Protein AF-A0AAU1HWG4-F1 (afdb_monomer_lite)

Organism: NCBI:txid2903632

Structure (mmCIF, N/CA/C/O backbone):
data_AF-A0AAU1HWG4-F1
#
_entry.id   AF-A0AAU1HWG4-F1
#
loop_
_atom_site.group_PDB
_atom_site.id
_atom_site.t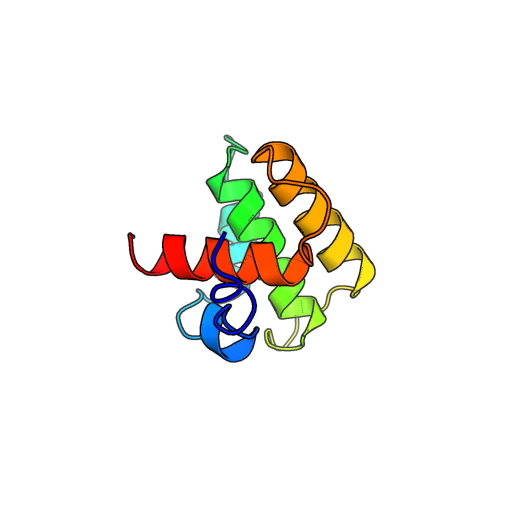ype_symbol
_atom_site.label_atom_id
_atom_site.label_alt_id
_atom_site.label_comp_id
_atom_site.label_asym_id
_atom_site.label_entity_id
_atom_site.label_seq_id
_atom_site.pdbx_PDB_ins_code
_atom_site.Cartn_x
_atom_site.Cartn_y
_atom_site.Cartn_z
_atom_site.occupancy
_atom_site.B_iso_or_equiv
_atom_site.auth_seq_id
_atom_site.auth_comp_id
_atom_site.auth_asym_id
_atom_site.auth_atom_id
_atom_site.pdbx_PDB_model_num
ATOM 1 N N . MET A 1 1 ? -31.964 0.614 -1.355 1.00 37.31 1 MET A N 1
ATOM 2 C CA . MET A 1 1 ? -30.494 0.579 -1.225 1.00 37.31 1 MET A CA 1
ATOM 3 C C . MET A 1 1 ? -29.958 0.501 -2.639 1.00 37.31 1 MET A C 1
ATOM 5 O O . MET A 1 1 ? -30.162 -0.519 -3.274 1.00 37.31 1 MET A O 1
ATOM 9 N N . SER A 1 2 ? -29.472 1.612 -3.188 1.00 37.88 2 SER A N 1
ATOM 10 C CA . SER A 1 2 ? -29.181 1.717 -4.622 1.00 37.88 2 SER A CA 1
ATOM 11 C C . SER A 1 2 ? -27.925 0.923 -4.991 1.00 37.88 2 SER A C 1
ATOM 13 O O . SER A 1 2 ? -26.853 1.175 -4.451 1.00 37.88 2 SER A O 1
ATOM 15 N N . GLU A 1 3 ? -28.075 -0.026 -5.914 1.00 41.09 3 GLU A N 1
ATOM 16 C CA . GLU A 1 3 ? -27.052 -0.934 -6.459 1.00 41.09 3 GLU A CA 1
ATOM 17 C C . GLU A 1 3 ? -26.085 -0.235 -7.441 1.00 41.09 3 GLU A C 1
ATOM 19 O O . GLU A 1 3 ? -25.831 -0.734 -8.533 1.00 41.09 3 GLU A O 1
ATOM 24 N N . HIS A 1 4 ? -25.557 0.943 -7.090 1.00 38.09 4 HIS A N 1
ATOM 25 C CA . HIS A 1 4 ? -24.764 1.765 -8.021 1.00 38.09 4 HIS A CA 1
ATOM 26 C C . HIS A 1 4 ? -23.262 1.880 -7.721 1.00 38.09 4 HIS A C 1
ATOM 28 O O . HIS A 1 4 ? -22.573 2.534 -8.490 1.00 38.09 4 HIS A O 1
ATOM 34 N N . ASP A 1 5 ? -22.715 1.234 -6.685 1.00 47.69 5 ASP A N 1
ATOM 35 C CA . ASP A 1 5 ? -21.373 1.614 -6.186 1.00 47.69 5 ASP A CA 1
ATOM 36 C C . ASP A 1 5 ? -20.271 0.540 -6.313 1.00 47.69 5 ASP A C 1
ATOM 38 O O . ASP A 1 5 ? -19.147 0.717 -5.854 1.00 47.69 5 ASP A O 1
ATOM 42 N N . VAL A 1 6 ? -20.557 -0.606 -6.943 1.00 51.62 6 VAL A N 1
ATOM 43 C CA . VAL A 1 6 ? -19.554 -1.687 -7.105 1.00 51.62 6 VAL A CA 1
ATOM 44 C C . VAL A 1 6 ? -18.800 -1.588 -8.446 1.00 51.62 6 VAL A C 1
ATOM 46 O O . VAL A 1 6 ? -17.760 -2.221 -8.615 1.00 51.62 6 VAL A O 1
ATOM 49 N N . MET A 1 7 ? -19.276 -0.771 -9.400 1.00 55.03 7 MET A N 1
ATOM 50 C CA . MET A 1 7 ? -18.695 -0.647 -10.751 1.00 55.03 7 MET A CA 1
ATOM 51 C C . MET A 1 7 ? -17.600 0.427 -10.916 1.00 55.03 7 MET A C 1
ATOM 53 O O . MET A 1 7 ? -16.996 0.475 -11.984 1.00 55.03 7 MET A O 1
ATOM 57 N N . GLU A 1 8 ? -17.292 1.252 -9.906 1.00 79.00 8 GLU A N 1
ATOM 58 C CA . GLU A 1 8 ? -16.379 2.407 -10.079 1.00 79.00 8 GLU A CA 1
ATOM 59 C C . GLU A 1 8 ? -15.020 2.310 -9.367 1.00 79.00 8 GLU A C 1
ATOM 61 O O . GLU A 1 8 ? -14.196 3.218 -9.487 1.00 79.00 8 GLU A O 1
ATOM 66 N N . TRP A 1 9 ? -14.721 1.222 -8.650 1.00 89.25 9 TRP A N 1
ATOM 67 C CA . TRP A 1 9 ? -13.430 1.126 -7.957 1.00 89.25 9 TRP A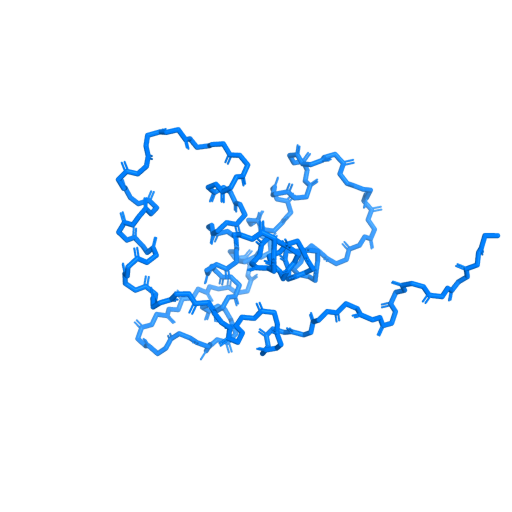 CA 1
ATOM 68 C C . TRP A 1 9 ? -12.255 1.068 -8.948 1.00 89.25 9 TRP A C 1
ATOM 70 O O . TRP A 1 9 ? -12.319 0.332 -9.941 1.00 89.25 9 TRP A O 1
ATOM 80 N N . PRO A 1 10 ? -11.147 1.790 -8.687 1.00 94.00 10 PRO A N 1
ATOM 81 C CA . PRO A 1 10 ? -10.047 1.886 -9.626 1.00 94.00 10 PRO A CA 1
ATOM 82 C C . PRO A 1 10 ? -9.369 0.528 -9.805 1.00 94.00 10 PRO A C 1
ATOM 84 O O . PRO A 1 10 ? -9.125 -0.231 -8.856 1.00 94.00 10 PRO A O 1
ATOM 87 N N . ASN A 1 11 ? -8.993 0.232 -11.047 1.00 94.38 11 ASN A N 1
ATOM 88 C CA . ASN A 1 11 ? -8.103 -0.887 -11.317 1.00 94.38 11 ASN A CA 1
ATOM 89 C C . ASN A 1 11 ? -6.678 -0.586 -10.804 1.00 94.38 11 ASN A C 1
ATOM 91 O O . ASN A 1 11 ? -6.373 0.516 -10.350 1.00 94.38 11 ASN A O 1
ATOM 95 N N . ALA A 1 12 ? -5.783 -1.577 -10.858 1.00 95.69 12 ALA A N 1
ATOM 96 C CA . ALA A 1 12 ? -4.430 -1.424 -10.318 1.00 95.69 12 ALA A CA 1
ATOM 97 C C . ALA A 1 12 ? -3.625 -0.313 -11.013 1.00 95.69 12 ALA A C 1
ATOM 99 O O . ALA A 1 12 ? -2.905 0.422 -10.348 1.00 95.69 12 ALA A O 1
ATOM 100 N N . ILE A 1 13 ? -3.769 -0.158 -12.331 1.00 96.31 13 ILE A N 1
ATOM 101 C CA . ILE A 1 13 ? -3.061 0.885 -13.085 1.00 96.31 13 ILE A CA 1
ATOM 102 C C . ILE A 1 13 ? -3.539 2.268 -12.632 1.00 96.31 13 ILE A C 1
ATOM 104 O O . ILE A 1 13 ? -2.721 3.133 -12.347 1.00 96.31 13 ILE A O 1
ATOM 108 N N . GLN A 1 14 ? -4.855 2.456 -12.508 1.00 96.19 14 GLN A N 1
ATOM 109 C CA . GLN A 1 14 ? -5.448 3.721 -12.068 1.00 96.19 14 GLN A CA 1
ATOM 110 C C . GLN A 1 14 ? -5.065 4.062 -10.625 1.00 96.19 14 GLN A C 1
ATOM 112 O O . GLN A 1 14 ? -4.611 5.170 -10.356 1.00 96.19 14 GLN A O 1
ATOM 117 N N . ALA A 1 15 ? -5.205 3.107 -9.701 1.00 96.88 15 ALA A N 1
ATOM 118 C CA . ALA A 1 15 ? -4.948 3.335 -8.281 1.00 96.88 15 ALA A CA 1
ATOM 119 C C . ALA A 1 15 ? -3.483 3.685 -7.986 1.00 96.88 15 ALA A C 1
ATOM 121 O O . ALA A 1 15 ? -3.205 4.412 -7.038 1.00 96.88 15 ALA A O 1
ATOM 122 N N . TYR A 1 16 ? -2.546 3.165 -8.783 1.00 97.06 16 TYR A N 1
ATOM 123 C CA . TYR A 1 16 ? -1.112 3.300 -8.530 1.00 97.06 16 TYR A CA 1
ATOM 124 C C . TYR A 1 16 ? -0.393 4.244 -9.498 1.00 97.06 16 TYR A C 1
ATOM 126 O O . TYR A 1 16 ? 0.835 4.297 -9.476 1.00 97.06 16 TYR A O 1
ATOM 134 N N . ALA A 1 17 ? -1.128 5.003 -10.315 1.00 95.56 17 ALA A N 1
ATOM 135 C CA . ALA A 1 17 ? -0.559 5.889 -11.331 1.00 95.56 17 ALA A CA 1
ATOM 136 C C . ALA A 1 17 ? 0.396 6.954 -10.757 1.00 95.56 17 ALA A C 1
ATOM 138 O O . ALA A 1 17 ? 1.396 7.282 -11.386 1.00 95.56 17 ALA A O 1
ATOM 139 N N . SER A 1 18 ? 0.108 7.470 -9.560 1.00 93.56 18 SER A N 1
ATOM 140 C CA . SER A 1 18 ? 0.933 8.461 -8.850 1.00 93.56 18 SER A CA 1
ATOM 141 C C . SER A 1 18 ? 1.743 7.861 -7.696 1.00 93.56 18 SER A C 1
ATOM 143 O O . SER A 1 18 ? 2.267 8.591 -6.852 1.00 93.56 18 SER A O 1
ATOM 145 N N . ALA A 1 19 ? 1.818 6.531 -7.609 1.00 95.50 19 ALA A N 1
ATOM 146 C CA . ALA A 1 19 ? 2.450 5.872 -6.479 1.00 95.50 19 ALA A CA 1
ATOM 147 C C . ALA A 1 19 ? 3.975 6.107 -6.475 1.00 95.50 19 ALA A C 1
ATOM 149 O O . ALA A 1 19 ? 4.595 6.057 -7.539 1.00 95.50 19 ALA A O 1
ATOM 150 N N . PRO A 1 20 ? 4.610 6.284 -5.299 1.00 94.94 20 PRO A N 1
ATOM 151 C CA . PRO A 1 20 ? 6.055 6.466 -5.209 1.00 94.94 20 PRO A CA 1
ATOM 152 C C . PRO A 1 20 ? 6.853 5.293 -5.789 1.00 94.94 20 PRO A C 1
ATOM 154 O O . PRO A 1 20 ? 6.352 4.163 -5.921 1.00 94.94 20 PRO A O 1
ATOM 157 N N . GLU A 1 21 ? 8.130 5.560 -6.062 1.00 94.94 21 GLU A N 1
ATOM 158 C CA . GLU A 1 21 ? 9.093 4.549 -6.490 1.00 94.94 21 GLU A CA 1
ATOM 159 C C . GLU A 1 21 ? 9.185 3.396 -5.473 1.00 94.94 21 GLU A C 1
ATOM 161 O O . GLU A 1 21 ? 9.282 3.646 -4.264 1.00 94.94 21 GLU A O 1
ATOM 166 N N . PRO A 1 22 ? 9.191 2.123 -5.920 1.00 94.62 22 PRO A N 1
ATOM 167 C CA . PRO A 1 22 ? 9.115 0.972 -5.018 1.00 94.62 22 PRO A CA 1
ATOM 168 C C . PRO A 1 22 ? 10.241 0.921 -3.981 1.00 94.62 22 PRO A C 1
ATOM 170 O O . PRO A 1 22 ? 10.005 0.527 -2.842 1.00 94.62 22 PRO A O 1
ATOM 173 N N . HIS A 1 23 ? 11.457 1.334 -4.351 1.00 95.31 23 HIS A N 1
ATOM 174 C CA . HIS A 1 23 ? 12.600 1.336 -3.437 1.00 95.31 23 HIS A CA 1
ATOM 175 C C . HIS A 1 23 ? 12.416 2.335 -2.286 1.00 95.31 23 HIS A C 1
ATOM 177 O O . HIS A 1 23 ? 12.615 1.980 -1.125 1.00 95.31 23 HIS A O 1
ATOM 183 N N . SER A 1 24 ? 11.985 3.562 -2.590 1.00 95.12 24 SER A N 1
ATOM 184 C CA . SER A 1 24 ? 11.678 4.581 -1.579 1.00 95.12 24 SER A CA 1
ATOM 185 C C . SER A 1 24 ? 10.553 4.126 -0.653 1.00 95.12 24 SER A C 1
ATOM 187 O O . SER A 1 24 ? 10.619 4.345 0.555 1.00 95.12 24 SER A O 1
ATOM 189 N N . GLU A 1 25 ? 9.554 3.438 -1.205 1.00 96.25 25 GLU A N 1
ATOM 190 C CA . GLU A 1 25 ? 8.439 2.896 -0.434 1.00 96.25 25 GLU A CA 1
ATOM 191 C C . GLU A 1 25 ? 8.883 1.771 0.512 1.00 96.25 25 GLU A C 1
ATOM 193 O O . GLU A 1 25 ? 8.502 1.759 1.680 1.00 96.25 25 GLU A O 1
ATOM 198 N N . LEU A 1 26 ? 9.739 0.857 0.043 1.00 96.06 26 LEU A N 1
ATOM 199 C CA . LEU A 1 26 ? 10.333 -0.195 0.873 1.00 96.06 26 LEU A CA 1
ATOM 200 C C . LEU A 1 26 ? 11.200 0.373 1.995 1.00 96.06 26 LEU A C 1
ATOM 202 O O . LEU A 1 26 ? 11.126 -0.116 3.121 1.00 96.06 26 LEU A O 1
ATOM 206 N N . MET A 1 27 ? 11.998 1.400 1.698 1.00 97.31 27 MET A N 1
ATOM 207 C CA . MET A 1 27 ? 12.808 2.090 2.701 1.00 97.31 27 MET A CA 1
ATOM 208 C C . MET A 1 27 ? 11.934 2.770 3.753 1.00 97.31 27 MET A C 1
ATOM 210 O O . MET A 1 27 ? 12.184 2.614 4.940 1.00 97.31 27 MET A O 1
ATOM 214 N N . TRP A 1 28 ? 10.870 3.465 3.347 1.00 97.12 28 TRP A N 1
ATOM 215 C CA . TRP A 1 28 ? 9.933 4.059 4.301 1.00 97.12 28 TRP A CA 1
ATOM 216 C C . TRP A 1 28 ? 9.253 2.991 5.171 1.00 97.12 28 TRP A C 1
ATOM 218 O O . TRP A 1 28 ? 9.170 3.132 6.391 1.00 97.12 28 TRP A O 1
ATOM 228 N N . LEU A 1 29 ? 8.813 1.881 4.569 1.00 97.25 29 LEU A N 1
ATOM 229 C CA . LEU A 1 29 ? 8.199 0.771 5.301 1.00 97.25 29 LEU A CA 1
ATOM 230 C C . LEU A 1 29 ? 9.151 0.118 6.310 1.00 97.25 29 LEU A C 1
ATOM 232 O O . LEU A 1 29 ? 8.679 -0.347 7.350 1.00 97.25 29 LEU A O 1
ATOM 236 N N . SER A 1 30 ? 10.453 0.052 6.009 1.00 96.50 30 SER A N 1
ATOM 237 C CA . SER A 1 30 ? 11.453 -0.572 6.880 1.00 96.50 30 SER A CA 1
ATOM 238 C C . SER A 1 30 ? 11.875 0.320 8.047 1.00 96.50 30 SER A C 1
ATOM 240 O O . SER A 1 30 ? 12.178 -0.210 9.114 1.00 96.50 30 SER A O 1
ATOM 242 N N . THR A 1 31 ? 11.860 1.645 7.872 1.00 96.81 31 THR A N 1
ATOM 243 C CA . THR A 1 31 ? 12.277 2.609 8.903 1.00 96.81 31 THR A CA 1
ATOM 244 C C . THR A 1 31 ? 11.132 3.148 9.758 1.00 96.81 31 THR A C 1
ATOM 246 O O . THR A 1 31 ? 11.388 3.748 10.798 1.00 96.81 31 THR A O 1
ATOM 249 N N . THR A 1 32 ? 9.873 2.951 9.355 1.00 96.31 32 THR A N 1
ATOM 250 C CA . THR A 1 32 ? 8.716 3.420 10.130 1.00 96.31 32 THR A CA 1
ATOM 251 C C . THR A 1 32 ? 8.509 2.566 11.385 1.00 96.31 32 THR A C 1
ATOM 253 O O . THR A 1 32 ? 8.225 1.367 11.296 1.00 96.31 32 THR A O 1
ATOM 256 N N . GLU A 1 33 ? 8.606 3.197 12.557 1.00 93.06 33 GLU A N 1
ATOM 257 C CA . GLU A 1 33 ? 8.387 2.551 13.857 1.00 93.06 33 GLU A CA 1
ATOM 258 C C . GLU A 1 33 ? 6.895 2.359 14.168 1.00 93.06 33 GLU A C 1
ATOM 260 O O . GLU A 1 33 ? 6.483 1.266 14.567 1.00 93.06 33 GLU A O 1
ATOM 265 N N . ASP A 1 34 ? 6.069 3.384 13.924 1.00 92.38 34 ASP A N 1
ATOM 266 C CA . ASP A 1 34 ? 4.621 3.313 14.134 1.00 92.38 34 ASP A CA 1
ATOM 267 C C . ASP A 1 34 ? 3.909 2.654 12.945 1.00 92.38 34 ASP A C 1
ATOM 269 O O . ASP A 1 34 ? 3.699 3.237 11.879 1.00 92.38 34 ASP A O 1
ATOM 273 N N . ARG A 1 35 ? 3.498 1.403 13.144 1.00 93.06 35 ARG A N 1
ATOM 274 C CA . ARG A 1 35 ? 2.806 0.592 12.134 1.00 93.06 35 ARG A CA 1
ATOM 275 C C . ARG A 1 35 ? 1.293 0.794 12.178 1.00 93.06 35 ARG A C 1
ATOM 277 O O . ARG A 1 35 ? 0.531 -0.177 12.216 1.00 93.06 35 ARG A O 1
ATOM 284 N N . GLY A 1 36 ? 0.881 2.059 12.165 1.00 94.75 36 GLY A N 1
ATOM 285 C CA . GLY A 1 36 ? -0.510 2.487 12.091 1.00 94.75 36 GLY A CA 1
ATOM 286 C C . GLY A 1 36 ? -1.175 2.187 10.742 1.00 94.75 36 GLY A C 1
ATOM 287 O O . GLY A 1 36 ? -0.654 1.465 9.886 1.00 94.75 36 GLY A O 1
ATOM 288 N N . ARG A 1 37 ? -2.364 2.758 10.533 1.00 95.50 37 ARG A N 1
ATOM 289 C CA . ARG A 1 37 ? -3.194 2.465 9.354 1.00 95.50 37 ARG A CA 1
ATOM 290 C C . ARG A 1 37 ? -2.507 2.803 8.027 1.00 95.50 37 ARG A C 1
ATOM 292 O O . ARG A 1 37 ? -2.571 2.000 7.098 1.00 95.50 37 ARG A O 1
ATOM 299 N N . GLU A 1 38 ? -1.831 3.951 7.933 1.00 96.06 38 GLU A N 1
ATOM 300 C CA . GLU 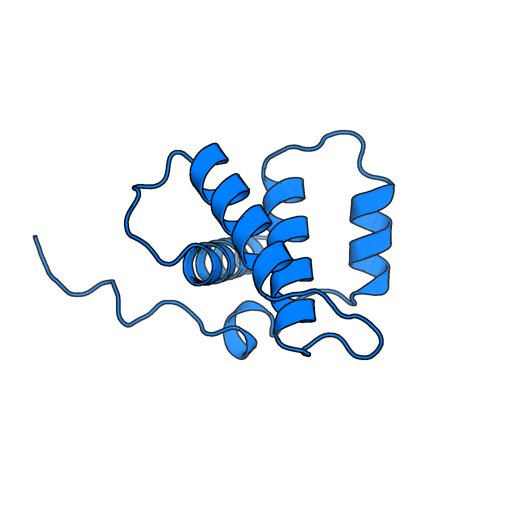A 1 38 ? -1.098 4.337 6.716 1.00 96.06 38 GLU A CA 1
ATOM 301 C C . GLU A 1 38 ? -0.026 3.302 6.364 1.00 96.06 38 GLU A C 1
ATOM 303 O O . GLU A 1 38 ? 0.092 2.898 5.207 1.00 96.06 38 GLU A O 1
ATOM 308 N N . TRP A 1 39 ? 0.714 2.820 7.363 1.00 97.56 39 TRP A N 1
ATOM 309 C CA . TRP A 1 39 ? 1.745 1.813 7.152 1.00 97.56 39 TRP A CA 1
ATOM 310 C C . TRP A 1 39 ? 1.163 0.527 6.560 1.00 97.56 39 TRP A C 1
ATOM 312 O O . TRP A 1 39 ? 1.685 -0.002 5.576 1.00 97.56 39 TRP A O 1
ATOM 322 N N . TRP A 1 40 ? 0.039 0.050 7.105 1.00 98.12 40 TRP A N 1
ATOM 323 C CA . TRP A 1 40 ? -0.658 -1.121 6.569 1.00 98.12 40 TRP A CA 1
ATOM 324 C C . TRP A 1 40 ? -1.198 -0.889 5.159 1.00 98.12 40 TRP A C 1
ATOM 326 O O . TRP A 1 40 ? -1.046 -1.767 4.307 1.00 98.12 40 TRP A O 1
ATOM 336 N N . LEU A 1 41 ? -1.772 0.287 4.895 1.00 98.06 41 LEU A N 1
ATOM 337 C CA . LEU A 1 41 ? -2.291 0.651 3.580 1.00 98.06 41 LEU A CA 1
ATOM 338 C C . LEU A 1 41 ? -1.179 0.659 2.528 1.00 98.06 41 LEU A C 1
ATOM 340 O O . LEU A 1 41 ? -1.299 -0.004 1.498 1.00 98.06 41 LEU A O 1
ATOM 344 N N . ARG A 1 42 ? -0.072 1.356 2.802 1.00 98.19 42 ARG A N 1
ATOM 345 C CA . ARG A 1 42 ? 1.068 1.467 1.883 1.00 98.19 42 ARG A CA 1
ATOM 346 C C . ARG A 1 42 ? 1.756 0.121 1.674 1.00 98.19 42 ARG A C 1
ATOM 348 O O . ARG A 1 42 ? 2.074 -0.232 0.540 1.00 98.19 42 ARG A O 1
ATOM 355 N N . ARG A 1 43 ? 1.884 -0.700 2.725 1.00 98.31 43 ARG A N 1
ATOM 356 C CA . ARG A 1 43 ? 2.403 -2.074 2.618 1.00 98.31 43 ARG A CA 1
ATOM 357 C C . ARG A 1 43 ? 1.527 -2.963 1.733 1.00 98.31 43 ARG A C 1
ATOM 359 O O . ARG A 1 43 ? 2.051 -3.696 0.889 1.00 98.31 43 ARG A O 1
ATOM 366 N N . ALA A 1 44 ? 0.211 -2.926 1.929 1.00 98.38 44 ALA A N 1
ATOM 367 C CA . ALA A 1 44 ? -0.727 -3.711 1.133 1.00 98.38 44 ALA A CA 1
ATOM 368 C C . ALA A 1 44 ? -0.735 -3.244 -0.331 1.00 98.38 44 ALA A C 1
ATOM 370 O O . ALA A 1 44 ? -0.652 -4.074 -1.235 1.00 98.38 44 ALA A O 1
ATOM 371 N N . ALA A 1 45 ? -0.744 -1.929 -0.566 1.00 98.38 45 ALA A N 1
ATOM 372 C CA . ALA A 1 45 ? -0.707 -1.336 -1.899 1.00 98.38 45 ALA A CA 1
ATOM 373 C C . ALA A 1 45 ? 0.580 -1.677 -2.661 1.00 98.38 45 ALA A C 1
ATOM 375 O O . ALA A 1 45 ? 0.519 -2.115 -3.808 1.00 98.38 45 ALA A O 1
ATOM 376 N N . LEU A 1 46 ? 1.745 -1.549 -2.021 1.00 98.44 46 LEU A N 1
ATOM 377 C CA . LEU A 1 46 ? 3.020 -1.919 -2.631 1.00 98.44 46 LEU A CA 1
ATOM 378 C C . LEU A 1 46 ? 3.057 -3.407 -3.012 1.00 98.44 46 LEU A C 1
ATOM 380 O O . LEU A 1 46 ? 3.477 -3.754 -4.114 1.00 98.44 46 LEU A O 1
ATOM 384 N N . THR A 1 47 ? 2.560 -4.283 -2.136 1.00 98.62 47 THR A N 1
ATOM 385 C CA . THR A 1 47 ? 2.503 -5.725 -2.419 1.00 98.62 47 THR A CA 1
ATOM 386 C C . THR A 1 47 ? 1.523 -6.042 -3.555 1.00 98.62 47 THR A C 1
ATOM 388 O O . THR A 1 47 ? 1.816 -6.890 -4.397 1.00 98.62 47 THR A O 1
ATOM 391 N N . ASP A 1 48 ? 0.381 -5.348 -3.632 1.00 98.56 48 ASP A N 1
ATOM 392 C CA . ASP A 1 48 ? -0.565 -5.497 -4.745 1.00 98.56 48 ASP A CA 1
ATOM 393 C C . ASP A 1 48 ? 0.052 -5.060 -6.081 1.00 98.56 48 ASP A C 1
ATOM 395 O O . ASP A 1 48 ? -0.104 -5.770 -7.077 1.00 98.56 48 ASP A O 1
ATOM 399 N N . ARG A 1 49 ? 0.809 -3.950 -6.094 1.00 97.81 49 ARG A N 1
ATOM 400 C CA . ARG A 1 49 ? 1.569 -3.482 -7.269 1.00 97.81 49 ARG A CA 1
ATOM 401 C C . ARG A 1 49 ? 2.578 -4.529 -7.738 1.00 97.81 49 ARG A C 1
ATOM 403 O O . ARG A 1 49 ? 2.618 -4.841 -8.929 1.00 97.81 49 ARG A O 1
ATOM 410 N N . MET A 1 50 ? 3.339 -5.108 -6.806 1.00 98.25 50 MET A N 1
ATOM 411 C CA . MET A 1 50 ? 4.300 -6.179 -7.093 1.00 98.25 50 MET A CA 1
ATOM 412 C C . MET A 1 50 ? 3.623 -7.425 -7.669 1.00 98.25 50 MET A C 1
ATOM 414 O O . MET A 1 50 ? 4.094 -7.978 -8.659 1.00 98.25 50 MET A O 1
ATOM 418 N N . ALA A 1 51 ? 2.481 -7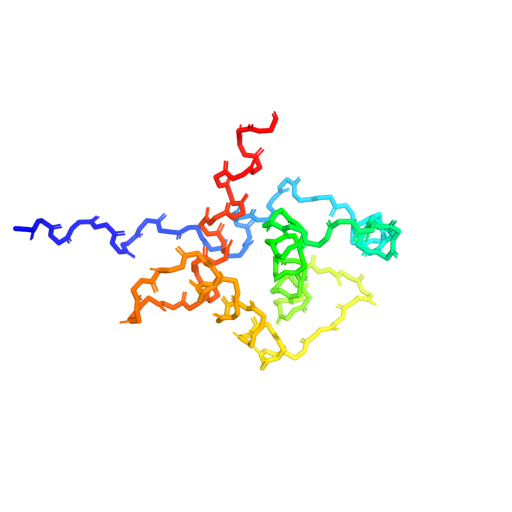.840 -7.114 1.00 97.94 51 ALA A N 1
ATOM 419 C CA . ALA A 1 51 ? 1.725 -8.991 -7.612 1.00 97.94 51 ALA A CA 1
ATOM 420 C C . ALA A 1 51 ? 1.058 -8.760 -8.980 1.00 97.94 51 ALA A C 1
ATOM 422 O O . ALA A 1 51 ? 0.686 -9.724 -9.657 1.00 97.94 51 ALA A O 1
ATOM 423 N N . HIS A 1 52 ? 0.881 -7.500 -9.384 1.00 96.31 52 HIS A N 1
ATOM 424 C CA . HIS A 1 52 ? 0.442 -7.112 -10.729 1.00 96.31 52 HIS A CA 1
ATOM 425 C C . HIS A 1 52 ? 1.585 -6.916 -11.725 1.00 96.31 52 HIS A C 1
ATOM 427 O O . HIS A 1 52 ? 1.317 -6.773 -12.913 1.00 96.31 52 HIS A O 1
ATOM 433 N N . GLY A 1 53 ? 2.840 -6.907 -11.271 1.00 96.31 53 GLY A N 1
ATOM 434 C CA . GLY A 1 53 ? 3.992 -6.621 -12.128 1.00 96.31 53 GLY A CA 1
ATOM 435 C C . GLY A 1 53 ? 4.154 -5.137 -12.476 1.00 96.31 53 GLY A C 1
ATOM 436 O O . GLY A 1 53 ? 4.846 -4.811 -13.433 1.00 96.31 53 GLY A O 1
ATOM 437 N N . LEU A 1 54 ? 3.548 -4.229 -11.700 1.00 96.12 54 LEU A N 1
ATOM 438 C CA . LEU A 1 54 ? 3.667 -2.774 -11.893 1.00 96.12 54 LEU A CA 1
ATOM 439 C C . LEU A 1 54 ? 4.941 -2.184 -11.264 1.00 96.12 54 LEU A C 1
ATOM 441 O O . LEU A 1 54 ? 5.135 -0.972 -11.266 1.00 96.12 54 LEU A O 1
ATOM 445 N N . THR A 1 55 ? 5.799 -3.025 -10.689 1.00 95.06 55 THR A N 1
ATOM 446 C CA . THR A 1 55 ? 7.050 -2.629 -10.030 1.00 95.06 55 THR A CA 1
ATOM 447 C C . THR A 1 55 ? 8.213 -3.425 -10.620 1.00 95.06 55 THR A C 1
ATOM 449 O O . THR A 1 55 ? 8.513 -4.515 -10.127 1.00 95.06 55 THR A O 1
ATOM 452 N N . PRO A 1 56 ? 8.868 -2.931 -11.684 1.00 91.12 56 PRO A N 1
ATOM 453 C CA . PRO A 1 56 ? 10.002 -3.619 -12.293 1.00 91.12 56 PRO A CA 1
ATOM 454 C C . PRO A 1 56 ? 11.081 -3.968 -11.258 1.00 91.12 56 PRO A C 1
ATOM 456 O O . PRO A 1 56 ? 11.424 -3.147 -10.413 1.00 91.12 56 PRO A O 1
ATOM 459 N N . GLY A 1 57 ? 11.592 -5.201 -11.300 1.00 93.69 57 GLY A N 1
ATOM 460 C CA . GLY A 1 57 ? 12.595 -5.694 -10.344 1.00 93.69 57 GLY A CA 1
ATOM 461 C C . GLY A 1 57 ? 12.043 -6.147 -8.987 1.00 93.69 57 GLY A C 1
ATOM 462 O O . GLY A 1 57 ? 12.796 -6.697 -8.186 1.00 93.69 57 GLY A O 1
ATOM 463 N N . TYR A 1 58 ? 10.739 -5.992 -8.740 1.00 95.88 58 TYR A N 1
ATOM 464 C CA . TYR A 1 58 ? 10.084 -6.433 -7.511 1.00 95.88 58 TYR A CA 1
ATOM 465 C C . TYR A 1 58 ? 8.888 -7.333 -7.810 1.00 95.88 58 TYR A C 1
ATOM 467 O O . TYR A 1 58 ? 8.103 -7.075 -8.719 1.00 95.88 58 TYR A O 1
ATOM 475 N N . THR A 1 59 ? 8.728 -8.388 -7.017 1.00 96.19 59 THR A N 1
ATOM 476 C CA . THR A 1 59 ? 7.664 -9.376 -7.198 1.00 96.19 59 THR A CA 1
ATOM 477 C C . THR A 1 59 ? 7.072 -9.790 -5.860 1.00 96.19 59 THR A C 1
ATOM 479 O O . THR A 1 59 ? 7.761 -9.862 -4.843 1.00 96.19 59 THR A O 1
ATOM 482 N N . ALA A 1 60 ? 5.774 -10.068 -5.875 1.00 97.19 60 ALA A N 1
ATOM 483 C CA . ALA A 1 60 ? 5.049 -10.665 -4.772 1.00 97.19 60 ALA A CA 1
ATOM 484 C C . ALA A 1 60 ? 4.037 -11.660 -5.336 1.00 97.19 60 ALA A C 1
ATOM 486 O O . ALA A 1 60 ? 3.511 -11.485 -6.436 1.00 97.19 60 ALA A O 1
ATOM 487 N N . SER A 1 61 ? 3.736 -12.712 -4.579 1.00 97.94 61 SER A N 1
ATOM 488 C CA . SER A 1 61 ? 2.682 -13.640 -4.977 1.00 97.94 61 SER A CA 1
ATOM 489 C C . SER A 1 61 ? 1.307 -12.968 -4.865 1.00 97.94 61 SER A C 1
ATOM 491 O O . SER A 1 61 ? 1.078 -12.091 -4.025 1.00 97.94 61 SER A O 1
ATOM 493 N N . ARG A 1 62 ? 0.348 -13.421 -5.682 1.00 96.62 62 ARG A N 1
ATOM 494 C CA . ARG A 1 62 ? -1.056 -12.991 -5.554 1.00 96.62 62 ARG A CA 1
ATOM 495 C C . ARG A 1 62 ? -1.636 -13.322 -4.175 1.00 96.62 62 ARG A C 1
ATOM 497 O O . ARG A 1 62 ? -2.463 -12.557 -3.689 1.00 96.62 62 ARG A O 1
ATOM 504 N N . SER A 1 63 ? -1.184 -14.413 -3.554 1.00 97.81 63 SER A N 1
ATOM 505 C CA . SER A 1 63 ? -1.577 -14.806 -2.197 1.00 97.81 63 SER A CA 1
ATOM 506 C C . SER A 1 63 ? -1.083 -13.802 -1.155 1.00 97.81 63 SER A C 1
ATOM 508 O O . SER A 1 63 ? -1.889 -13.307 -0.381 1.00 97.81 63 SER A O 1
ATOM 510 N N . ASN A 1 64 ? 0.186 -13.378 -1.215 1.00 98.06 64 ASN A N 1
ATOM 511 C CA . ASN A 1 64 ? 0.722 -12.365 -0.294 1.00 98.06 64 ASN A CA 1
ATOM 512 C C . ASN A 1 64 ? -0.046 -11.038 -0.398 1.00 98.06 64 ASN A C 1
ATOM 514 O O . ASN A 1 64 ? -0.326 -10.394 0.613 1.00 98.06 64 ASN A O 1
ATOM 518 N N . ALA A 1 65 ? -0.394 -10.626 -1.624 1.00 98.12 65 ALA A N 1
ATOM 519 C CA . ALA A 1 65 ? -1.211 -9.436 -1.844 1.00 98.12 65 ALA A CA 1
ATOM 520 C C . ALA A 1 65 ? -2.624 -9.595 -1.257 1.00 98.12 65 ALA A C 1
ATOM 522 O O . ALA A 1 65 ? -3.138 -8.659 -0.651 1.00 98.12 65 ALA A O 1
ATOM 523 N N . LEU A 1 66 ? -3.243 -10.772 -1.405 1.00 97.44 66 LEU A N 1
ATOM 524 C CA . LEU A 1 66 ? -4.560 -11.066 -0.836 1.00 97.44 66 LEU A CA 1
ATOM 525 C C . LEU A 1 66 ? -4.543 -11.068 0.699 1.00 97.44 66 LEU A C 1
ATOM 527 O O . LEU A 1 66 ? -5.443 -10.490 1.308 1.00 97.44 66 LEU A O 1
ATOM 531 N N . ASP A 1 67 ? -3.524 -11.658 1.319 1.00 97.81 67 ASP A N 1
ATOM 532 C CA . ASP A 1 67 ? -3.407 -11.748 2.778 1.00 97.81 67 ASP A CA 1
ATOM 533 C C . ASP A 1 67 ? -3.252 -10.363 3.413 1.00 97.81 67 ASP A C 1
ATOM 535 O O . ASP A 1 67 ? -3.950 -10.017 4.368 1.00 97.81 67 ASP A O 1
ATOM 539 N N . LEU A 1 68 ? -2.377 -9.523 2.848 1.00 98.12 68 LEU A N 1
ATOM 540 C CA . LEU A 1 68 ? -2.191 -8.152 3.327 1.00 98.12 68 LEU A CA 1
ATOM 541 C C . LEU A 1 68 ? -3.423 -7.284 3.088 1.00 98.12 68 LEU A C 1
ATOM 543 O O . LEU A 1 68 ? -3.784 -6.488 3.954 1.00 98.12 68 LEU A O 1
ATOM 547 N N . ALA A 1 69 ? -4.087 -7.459 1.947 1.00 97.44 69 ALA A N 1
ATOM 548 C CA . ALA A 1 69 ? -5.323 -6.759 1.650 1.00 97.44 69 ALA A CA 1
ATOM 549 C C . ALA A 1 69 ? -6.444 -7.130 2.630 1.00 97.44 69 ALA A C 1
ATOM 551 O O . ALA A 1 69 ? -7.128 -6.252 3.153 1.00 97.44 69 ALA A O 1
ATOM 552 N N . SER A 1 70 ? -6.581 -8.422 2.935 1.00 95.62 70 SER A N 1
ATOM 553 C CA . SER A 1 70 ? -7.559 -8.924 3.906 1.00 95.62 70 SER A CA 1
ATOM 554 C C . SER A 1 70 ? -7.254 -8.412 5.310 1.00 95.62 70 SER A C 1
ATOM 556 O O . SER A 1 70 ? -8.161 -8.023 6.040 1.00 95.62 70 SER A O 1
ATOM 558 N N . ARG A 1 71 ? -5.969 -8.335 5.679 1.00 95.62 71 ARG A N 1
ATOM 559 C CA . ARG A 1 71 ? -5.549 -7.777 6.965 1.00 95.62 71 ARG A CA 1
ATOM 560 C C . ARG A 1 71 ? -5.867 -6.290 7.092 1.00 95.62 71 ARG A C 1
ATOM 562 O O . ARG A 1 71 ? -6.373 -5.893 8.134 1.00 95.62 71 ARG A O 1
ATOM 569 N N . LEU A 1 72 ? -5.598 -5.482 6.064 1.00 96.38 72 LEU A N 1
ATOM 570 C CA . LEU A 1 72 ? -5.977 -4.065 6.064 1.00 96.38 72 LEU A CA 1
ATOM 571 C C . LEU A 1 72 ? -7.496 -3.907 6.199 1.00 96.38 72 LEU A C 1
ATOM 573 O O . LEU A 1 72 ? -7.968 -3.147 7.035 1.00 96.38 72 LEU A O 1
ATOM 577 N N . MET A 1 73 ? -8.254 -4.661 5.405 1.00 94.75 73 MET A N 1
ATOM 578 C CA . MET A 1 73 ? -9.713 -4.625 5.423 1.00 94.75 73 MET A CA 1
ATOM 579 C C . MET A 1 73 ? -10.286 -4.994 6.802 1.00 94.75 73 MET A C 1
ATOM 581 O O . MET A 1 73 ? -11.203 -4.334 7.285 1.00 94.75 73 MET A O 1
ATOM 585 N N . ALA A 1 74 ? -9.704 -5.998 7.466 1.00 93.50 74 ALA A N 1
ATOM 586 C CA . ALA A 1 74 ? -10.062 -6.377 8.830 1.00 93.50 74 ALA A CA 1
ATOM 587 C C . ALA A 1 74 ? -9.686 -5.304 9.867 1.00 93.50 74 ALA A C 1
ATOM 589 O O . ALA A 1 74 ? -10.474 -5.042 10.772 1.00 93.50 74 ALA A O 1
ATOM 590 N N . LEU A 1 75 ? -8.515 -4.664 9.733 1.00 94.06 75 LEU A N 1
ATOM 591 C CA . LEU A 1 75 ? -8.100 -3.545 10.594 1.00 94.06 75 LEU A CA 1
ATOM 592 C C . LEU A 1 75 ? -9.061 -2.354 10.492 1.00 94.06 75 LEU A C 1
ATOM 594 O O . LEU A 1 75 ? -9.309 -1.685 11.490 1.00 94.06 75 LEU A O 1
ATOM 598 N N . ASP A 1 76 ? -9.621 -2.124 9.306 1.00 94.06 76 ASP A N 1
ATOM 599 C CA . ASP A 1 76 ? -10.587 -1.055 9.048 1.00 94.06 76 ASP A CA 1
ATOM 600 C C . ASP A 1 76 ? -12.022 -1.405 9.477 1.00 94.06 76 ASP A C 1
ATOM 602 O O . ASP A 1 76 ? -12.913 -0.562 9.382 1.00 94.06 76 ASP A O 1
ATOM 606 N N . GLY A 1 77 ? -12.279 -2.643 9.914 1.00 91.00 77 GLY A N 1
ATOM 607 C CA . GLY A 1 77 ? -13.630 -3.113 10.229 1.00 91.00 77 GLY A CA 1
ATOM 608 C C . GLY A 1 77 ? -14.567 -3.156 9.014 1.00 91.00 77 GLY A C 1
ATOM 609 O O . GLY A 1 77 ? -15.784 -3.080 9.173 1.00 91.00 77 GLY A O 1
ATOM 610 N N . ALA A 1 78 ? -14.023 -3.252 7.796 1.00 86.25 78 ALA A N 1
ATOM 611 C CA . ALA A 1 78 ? -14.812 -3.265 6.568 1.00 86.25 78 ALA A CA 1
ATOM 612 C C . ALA A 1 78 ? -15.534 -4.614 6.358 1.00 86.25 78 ALA A C 1
ATOM 614 O O . ALA A 1 78 ? -15.032 -5.682 6.713 1.00 86.25 78 ALA A O 1
ATOM 615 N N . VAL A 1 79 ? -16.733 -4.563 5.768 1.00 77.88 79 VAL A N 1
ATOM 616 C CA . VAL A 1 79 ? -17.662 -5.704 5.665 1.00 77.88 79 VAL A CA 1
ATOM 617 C C . VAL A 1 79 ? -17.105 -6.836 4.799 1.00 77.88 79 VAL A C 1
ATOM 619 O O . VAL A 1 79 ? -16.739 -6.627 3.644 1.00 77.88 79 VAL A O 1
ATOM 622 N N . VAL A 1 80 ? -17.133 -8.061 5.330 1.00 60.97 80 VAL A N 1
ATOM 623 C CA . VAL A 1 80 ? -16.805 -9.305 4.614 1.00 60.97 80 VAL A CA 1
ATOM 624 C C . VAL A 1 80 ? -17.715 -9.453 3.387 1.00 60.97 80 VAL A C 1
ATOM 626 O O . VAL A 1 80 ? -18.918 -9.654 3.524 1.00 60.97 80 VAL A O 1
ATOM 629 N N . GLY A 1 81 ? -17.148 -9.332 2.183 1.00 70.50 81 GLY A N 1
ATOM 630 C CA . GLY A 1 81 ? -17.887 -9.449 0.917 1.00 70.50 81 GLY A CA 1
ATOM 631 C C . GLY A 1 81 ? -17.257 -8.683 -0.249 1.00 70.50 81 GLY A C 1
ATOM 632 O O . GLY A 1 81 ? -17.382 -9.100 -1.398 1.00 70.50 81 GLY A O 1
ATOM 633 N N . CYS A 1 82 ? -16.516 -7.607 0.031 1.00 80.88 82 CYS A N 1
ATOM 634 C CA . CYS A 1 82 ? -15.759 -6.883 -0.991 1.00 80.88 82 CYS A CA 1
ATOM 635 C C . CYS A 1 82 ? -14.461 -7.619 -1.355 1.00 80.88 82 CYS A C 1
ATOM 637 O O . CYS A 1 82 ? -13.832 -8.245 -0.502 1.00 80.88 82 CYS A O 1
ATOM 639 N N . ASN A 1 83 ? -14.015 -7.511 -2.612 1.00 91.31 83 ASN A N 1
ATOM 640 C CA . ASN A 1 83 ? -12.709 -8.034 -3.020 1.00 91.31 83 ASN A CA 1
ATOM 641 C C . ASN A 1 83 ? -11.598 -7.282 -2.257 1.00 91.31 83 ASN A C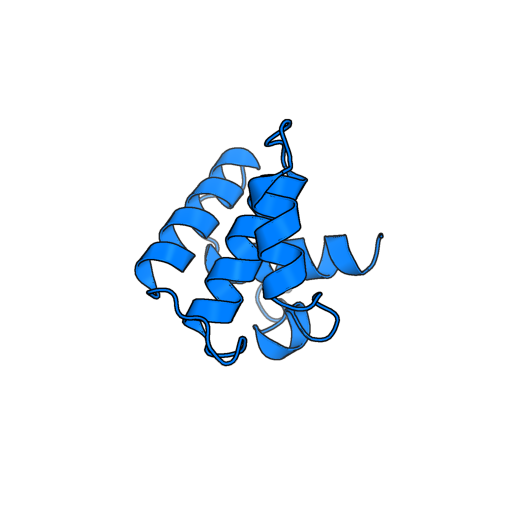 1
ATOM 643 O O . ASN A 1 83 ? -11.433 -6.082 -2.500 1.00 91.31 83 ASN A O 1
ATOM 647 N N . PRO A 1 84 ? -10.794 -7.941 -1.395 1.00 95.31 84 PRO A N 1
ATOM 648 C CA . PRO A 1 84 ? -9.838 -7.235 -0.542 1.00 95.31 84 PRO A CA 1
ATOM 649 C C . PRO A 1 84 ? -8.810 -6.431 -1.340 1.00 95.31 84 PRO A C 1
ATOM 651 O O . PRO A 1 84 ? -8.449 -5.313 -0.980 1.00 95.31 84 PRO A O 1
ATOM 654 N N . ARG A 1 85 ? -8.347 -6.965 -2.475 1.00 96.31 85 ARG A N 1
ATOM 655 C CA . ARG A 1 85 ? -7.362 -6.275 -3.316 1.00 96.31 85 ARG A CA 1
ATOM 656 C C . ARG A 1 85 ? -7.971 -5.053 -4.005 1.00 96.31 85 ARG A C 1
ATOM 658 O O . ARG A 1 85 ? -7.286 -4.053 -4.183 1.00 96.31 85 ARG A O 1
ATOM 665 N N . ALA A 1 86 ? -9.247 -5.122 -4.383 1.00 95.31 86 ALA A N 1
ATOM 666 C CA . ALA A 1 86 ? -9.968 -3.961 -4.900 1.00 95.31 86 ALA A CA 1
ATOM 667 C C . ALA A 1 86 ? -10.192 -2.909 -3.796 1.00 95.31 86 ALA A C 1
ATOM 669 O O . ALA A 1 86 ? -10.003 -1.723 -4.045 1.00 95.31 86 ALA A O 1
ATOM 670 N N . TYR A 1 87 ? -10.468 -3.348 -2.562 1.00 95.81 87 TYR A N 1
ATOM 671 C CA . TYR A 1 87 ? -10.564 -2.468 -1.397 1.00 95.81 87 TYR A CA 1
ATOM 672 C C . TYR A 1 87 ? -9.257 -1.695 -1.159 1.00 95.81 87 TYR A C 1
ATOM 674 O O . TYR A 1 87 ? -9.283 -0.473 -1.046 1.00 95.81 87 TYR A O 1
ATOM 682 N N . VAL A 1 88 ? -8.097 -2.366 -1.181 1.00 97.38 88 VAL A N 1
ATOM 683 C CA . VAL A 1 88 ? -6.783 -1.699 -1.060 1.00 97.38 88 VAL A CA 1
ATOM 684 C C . VAL A 1 88 ? -6.592 -0.622 -2.128 1.00 97.38 88 VAL A C 1
ATOM 686 O O . VAL A 1 88 ? -6.117 0.464 -1.810 1.00 97.38 88 VAL A O 1
ATOM 689 N N . ARG A 1 89 ? -6.955 -0.896 -3.386 1.00 97.50 89 ARG A N 1
ATOM 690 C CA . ARG A 1 89 ? -6.825 0.070 -4.492 1.00 97.50 89 ARG A CA 1
ATOM 691 C C . ARG A 1 89 ? -7.695 1.301 -4.282 1.00 97.50 89 ARG A C 1
ATOM 693 O O . ARG A 1 89 ? -7.191 2.409 -4.428 1.00 97.50 89 ARG A O 1
ATOM 700 N N . GLN A 1 90 ? -8.952 1.103 -3.886 1.00 95.62 90 GLN A N 1
ATOM 701 C CA . GLN A 1 90 ? -9.868 2.189 -3.538 1.00 95.62 90 GLN A CA 1
ATOM 702 C C . GLN A 1 90 ? -9.287 3.047 -2.406 1.00 95.62 90 GLN A C 1
ATOM 704 O O . GLN A 1 90 ? -9.161 4.261 -2.541 1.00 95.62 90 GLN A O 1
ATOM 709 N N . GLN A 1 91 ? -8.879 2.413 -1.304 1.00 96.12 91 GLN A N 1
ATOM 710 C CA . GLN A 1 91 ? -8.338 3.115 -0.139 1.00 96.12 91 GLN A CA 1
ATOM 711 C C . GLN A 1 91 ? -7.030 3.845 -0.452 1.00 96.12 91 GLN A C 1
ATOM 713 O O . GLN A 1 91 ? -6.813 4.953 0.033 1.00 96.12 91 GLN A O 1
ATOM 718 N N . TYR A 1 92 ? -6.166 3.248 -1.274 1.00 97.56 92 TYR A N 1
ATOM 719 C CA . TYR A 1 92 ? -4.909 3.868 -1.673 1.00 97.56 92 TYR A CA 1
ATOM 720 C C . TYR A 1 92 ? -5.143 5.078 -2.575 1.00 97.56 92 TYR A C 1
ATOM 722 O O . TYR A 1 92 ? -4.531 6.115 -2.343 1.00 97.56 92 TYR A O 1
ATOM 730 N N . ALA A 1 93 ? -6.052 4.976 -3.551 1.00 96.38 93 ALA A N 1
ATOM 731 C CA . ALA A 1 93 ? -6.408 6.098 -4.416 1.00 96.38 93 ALA A CA 1
ATOM 732 C C . ALA A 1 93 ? -6.961 7.278 -3.598 1.00 96.38 93 ALA A C 1
ATOM 734 O O . ALA A 1 93 ? -6.489 8.401 -3.751 1.00 96.38 93 ALA A O 1
ATOM 735 N N . LEU A 1 94 ? -7.880 7.014 -2.660 1.00 94.94 94 LEU A N 1
ATOM 736 C CA . LEU A 1 94 ? -8.432 8.036 -1.763 1.00 94.94 94 LEU A CA 1
ATOM 737 C C . LEU A 1 94 ? -7.358 8.689 -0.878 1.00 94.94 94 LEU A C 1
ATOM 739 O O . LEU A 1 94 ? -7.352 9.907 -0.713 1.00 94.94 94 LEU A O 1
ATOM 743 N N . TRP A 1 95 ? -6.444 7.896 -0.314 1.00 95.25 95 TRP A N 1
ATOM 744 C CA . TRP A 1 95 ? -5.325 8.413 0.479 1.00 95.25 95 TRP A CA 1
ATOM 745 C C . TRP A 1 95 ? -4.370 9.264 -0.365 1.00 95.25 95 TRP A C 1
ATOM 747 O O . TRP A 1 95 ? -3.974 10.340 0.069 1.00 95.25 95 TRP A O 1
ATOM 757 N N . ALA A 1 96 ? -4.036 8.817 -1.577 1.00 93.62 96 ALA A N 1
ATOM 758 C CA . ALA A 1 96 ? -3.109 9.515 -2.462 1.00 93.62 96 ALA A CA 1
ATOM 759 C C . ALA A 1 96 ? -3.666 10.856 -2.970 1.00 93.62 96 ALA A C 1
ATOM 761 O O . ALA A 1 96 ? -2.890 11.778 -3.208 1.00 93.62 96 ALA A O 1
ATOM 762 N N . THR A 1 97 ? -4.989 10.980 -3.130 1.00 89.88 97 THR A N 1
ATOM 763 C CA . THR A 1 97 ? -5.643 12.239 -3.525 1.00 89.88 97 THR A CA 1
ATOM 764 C C . THR A 1 97 ? -5.750 13.246 -2.377 1.00 89.88 97 THR A C 1
ATOM 766 O O . THR A 1 97 ? -5.694 14.445 -2.628 1.0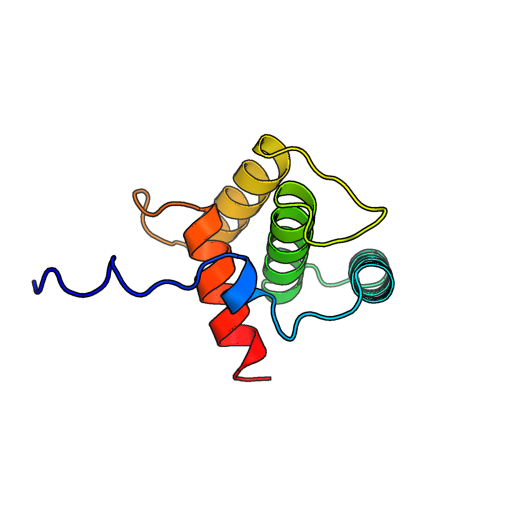0 89.88 97 THR A O 1
ATOM 769 N N . ASN A 1 98 ? -5.876 12.784 -1.131 1.00 84.44 98 ASN A N 1
ATOM 770 C CA . ASN A 1 98 ? -6.058 13.640 0.051 1.00 84.44 98 ASN A CA 1
ATOM 771 C C . ASN A 1 98 ? -4.749 13.924 0.814 1.00 84.44 98 ASN A C 1
ATOM 773 O O . ASN A 1 98 ? -4.794 14.259 1.999 1.00 84.44 98 ASN A O 1
ATOM 777 N N . ARG A 1 99 ? -3.599 13.724 0.165 1.00 65.44 99 ARG A N 1
ATOM 778 C CA . ARG A 1 99 ? -2.268 13.865 0.761 1.00 65.44 99 ARG A CA 1
ATOM 779 C C . ARG A 1 99 ? -1.755 15.303 0.742 1.00 65.44 99 ARG A C 1
ATOM 781 O O . ARG A 1 99 ? -1.971 15.993 -0.276 1.00 65.44 99 ARG A O 1
#

Secondary structure (DSSP, 8-state):
----SSS-PPPHHHHTTTPPPHHHHHHHHHH-----HHHHHHHHHHHHHHHHT-STT----HHHHHHHHHHHHHHTT--BTB-HHHHHHHHHHHHHHT-

Sequence (99 aa):
MSEHDVMEWPNAIQAYASAPEPHSELMWLSTTEDRGREWWLRRAALTDRMAHGLTPGYTASRSNALDLASRLMALDGAVVGCNPRAYVRQQYALWATNR

Foldseek 3Di:
DDPDPQPDQDDLCRLCVVPDQLVVLVVCLVPDPDCDLVSLLSVLSSQLCQCVVVHPPHHHPPVVSQVSLVVSCVVVVHDPPDRSNSVSSRVSSVVVVVD

Radius of gyration: 13.25 Å; chains: 1; bounding box: 43×29×27 Å

pLDDT: mean 90.6, std 14.39, range [37.31, 98.62]